Protein AF-A0AAV4HU69-F1 (afdb_monomer)

pLDDT: mean 83.45, std 16.13, range [39.88, 96.62]

Organism: NCBI:txid1093978

Structure (mmCIF, N/CA/C/O backbone):
data_AF-A0AAV4HU69-F1
#
_entry.id   AF-A0AAV4HU69-F1
#
loop_
_atom_site.group_PDB
_atom_site.id
_atom_site.type_symbol
_atom_site.label_atom_id
_atom_site.label_alt_id
_atom_site.label_comp_id
_atom_site.label_asym_id
_atom_site.label_entity_id
_atom_site.label_seq_id
_atom_site.pdbx_PDB_ins_code
_atom_site.Cartn_x
_atom_site.Cartn_y
_atom_site.Cartn_z
_atom_site.occupancy
_atom_site.B_iso_or_equiv
_atom_site.auth_seq_id
_atom_site.auth_comp_id
_atom_site.auth_asym_id
_atom_site.auth_atom_id
_atom_site.pdbx_PDB_model_num
ATOM 1 N N . MET A 1 1 ? 1.167 -7.515 10.904 1.00 72.69 1 MET A N 1
ATOM 2 C CA . MET A 1 1 ? 2.094 -6.538 10.278 1.00 72.69 1 MET A CA 1
ATOM 3 C C . MET A 1 1 ? 2.802 -5.655 11.308 1.00 72.69 1 MET A C 1
ATOM 5 O O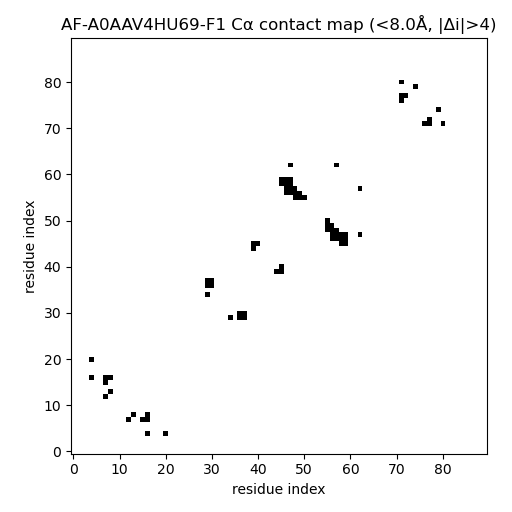 . MET A 1 1 ? 4.009 -5.518 11.197 1.00 72.69 1 MET A O 1
ATOM 9 N N . LYS A 1 2 ? 2.115 -5.116 12.333 1.00 83.56 2 LYS A N 1
ATOM 10 C CA . LYS A 1 2 ? 2.755 -4.324 13.410 1.00 83.56 2 LYS A CA 1
ATOM 11 C C . LYS A 1 2 ? 3.923 -5.053 14.103 1.00 83.56 2 LYS A C 1
ATOM 13 O O . LYS A 1 2 ? 4.954 -4.449 14.354 1.00 83.56 2 LYS A O 1
ATOM 18 N N . GLU A 1 3 ? 3.803 -6.364 14.301 1.00 89.12 3 GLU A N 1
ATOM 19 C CA . GLU A 1 3 ? 4.862 -7.215 14.876 1.00 89.12 3 GLU A CA 1
ATOM 20 C C . GLU A 1 3 ? 6.108 -7.361 13.986 1.00 89.12 3 GLU A C 1
ATOM 22 O O . GLU A 1 3 ? 7.180 -7.689 14.478 1.00 89.12 3 GLU A O 1
ATOM 27 N N . MET A 1 4 ? 5.994 -7.085 12.681 1.00 90.12 4 MET A N 1
ATOM 28 C CA . MET A 1 4 ? 7.118 -7.147 11.740 1.00 90.12 4 MET A CA 1
ATOM 29 C C . MET A 1 4 ? 7.922 -5.841 11.692 1.00 90.12 4 MET A C 1
ATOM 31 O O . MET A 1 4 ? 9.024 -5.819 11.144 1.00 90.12 4 MET A O 1
ATOM 35 N N . LEU A 1 5 ? 7.392 -4.750 12.260 1.00 87.94 5 LEU A N 1
ATOM 36 C CA . LEU A 1 5 ? 8.028 -3.430 12.226 1.00 87.94 5 LEU A CA 1
ATOM 37 C C . LEU A 1 5 ? 9.419 -3.400 12.872 1.00 87.94 5 LEU A C 1
ATOM 39 O O . LEU A 1 5 ? 10.304 -2.805 12.261 1.00 87.94 5 LEU A O 1
ATOM 43 N N . PRO A 1 6 ? 9.670 -4.047 14.03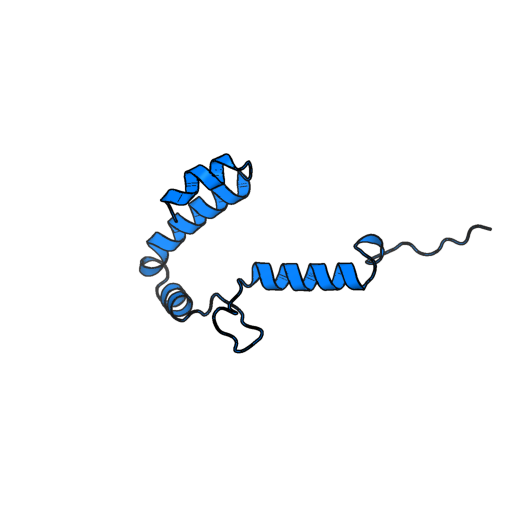0 1.00 90.81 6 PRO A N 1
ATOM 44 C CA . PRO A 1 6 ? 11.006 -4.056 14.626 1.00 90.81 6 PRO A CA 1
ATOM 45 C C . PRO A 1 6 ? 12.046 -4.700 13.704 1.00 90.81 6 PRO A C 1
ATOM 47 O O . PRO A 1 6 ? 13.152 -4.185 13.561 1.00 90.81 6 PRO A O 1
ATOM 50 N N . TYR A 1 7 ? 11.671 -5.777 13.010 1.00 91.81 7 TYR A N 1
ATOM 51 C CA . TYR A 1 7 ? 12.545 -6.445 12.048 1.00 91.81 7 TYR A CA 1
ATOM 52 C C . TYR A 1 7 ? 12.826 -5.555 10.833 1.00 91.81 7 TYR A C 1
ATOM 54 O O . TYR A 1 7 ? 13.982 -5.410 10.435 1.00 91.81 7 TYR A O 1
ATOM 62 N N . LEU A 1 8 ? 11.799 -4.897 10.281 1.00 88.75 8 LEU A N 1
ATOM 63 C CA . LEU A 1 8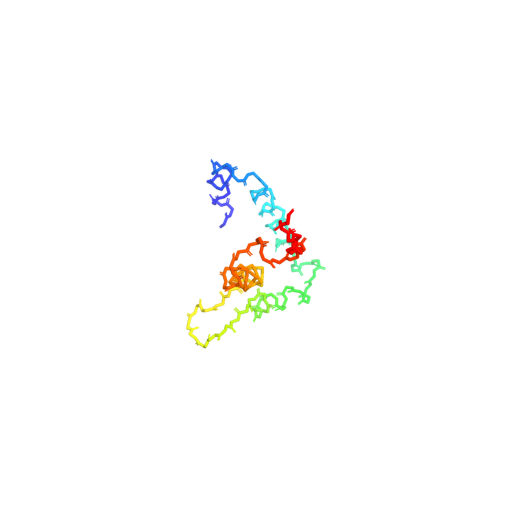 ? 11.969 -3.961 9.166 1.00 88.75 8 LEU A CA 1
ATOM 64 C C . LEU A 1 8 ? 12.859 -2.774 9.559 1.00 88.75 8 LEU A C 1
ATOM 66 O O . LEU A 1 8 ? 13.789 -2.445 8.823 1.00 88.75 8 LEU A O 1
ATOM 70 N N . ALA A 1 9 ? 12.634 -2.183 10.733 1.00 89.25 9 ALA A N 1
ATOM 71 C CA . ALA A 1 9 ? 13.465 -1.106 11.265 1.00 89.25 9 ALA A CA 1
ATOM 72 C C . ALA A 1 9 ? 14.924 -1.553 11.457 1.00 89.25 9 ALA A C 1
ATOM 74 O O . ALA A 1 9 ? 15.848 -0.811 11.134 1.00 89.25 9 ALA A O 1
ATOM 75 N N . SER A 1 10 ? 15.140 -2.795 11.907 1.00 91.94 10 SER A N 1
ATOM 76 C CA . SER A 1 10 ? 16.482 -3.362 12.090 1.00 91.94 10 SER A CA 1
ATOM 77 C C . SER A 1 10 ? 17.212 -3.696 10.780 1.00 91.94 10 SER A C 1
ATOM 79 O O . SER A 1 10 ? 18.428 -3.853 10.783 1.00 91.94 10 SER A O 1
ATOM 81 N N . SER A 1 11 ? 16.501 -3.771 9.648 1.00 90.88 11 SER A N 1
ATOM 82 C CA . SER A 1 11 ? 17.074 -4.131 8.340 1.00 90.88 11 SER A CA 1
ATOM 83 C C . SER A 1 11 ? 17.916 -3.028 7.682 1.00 90.88 11 SER A C 1
ATOM 85 O O . SER A 1 11 ? 18.450 -3.239 6.596 1.00 90.88 11 SER A O 1
ATOM 87 N N . GLY A 1 12 ? 18.002 -1.842 8.293 1.00 87.81 12 GLY A N 1
ATOM 88 C CA . GLY A 1 12 ? 18.732 -0.691 7.749 1.00 87.81 12 GLY A CA 1
ATOM 89 C C . GLY A 1 12 ? 17.953 0.146 6.726 1.00 87.81 12 GLY A C 1
ATOM 90 O O . GLY A 1 12 ? 18.460 1.165 6.266 1.00 87.81 12 GLY A O 1
ATOM 91 N N . HIS A 1 13 ? 16.712 -0.223 6.396 1.00 83.50 13 HIS A N 1
ATOM 92 C CA . HIS A 1 13 ? 15.849 0.513 5.464 1.00 83.50 13 HIS A CA 1
ATOM 93 C C . HIS A 1 13 ? 14.961 1.537 6.198 1.00 83.50 13 HIS A C 1
ATOM 95 O O . HIS A 1 13 ? 13.735 1.415 6.204 1.00 83.50 13 HIS A O 1
ATOM 101 N N . SER A 1 14 ? 15.571 2.543 6.837 1.00 84.88 14 SER A N 1
ATOM 102 C CA . SER A 1 14 ? 14.870 3.499 7.719 1.00 84.88 14 SER A CA 1
ATOM 103 C C . SER A 1 14 ? 13.706 4.230 7.040 1.00 84.88 14 SER A C 1
ATOM 105 O O . SER A 1 14 ? 12.611 4.264 7.592 1.00 84.88 14 SER A O 1
ATOM 107 N N . LEU A 1 15 ? 13.897 4.716 5.807 1.00 87.38 15 LEU A N 1
ATOM 108 C CA . LEU A 1 15 ? 12.846 5.399 5.039 1.00 87.38 15 LEU A CA 1
ATOM 109 C C . LEU A 1 15 ? 11.622 4.504 4.807 1.00 87.38 15 LEU A C 1
ATOM 111 O O . LEU A 1 15 ? 10.485 4.954 4.938 1.00 87.38 15 LEU A O 1
ATOM 115 N N . TYR A 1 16 ? 11.840 3.223 4.502 1.00 85.88 16 TYR A N 1
ATOM 116 C CA . TYR A 1 16 ? 10.747 2.265 4.341 1.00 85.88 16 TYR A CA 1
ATOM 117 C C . TYR A 1 16 ? 10.058 1.981 5.676 1.00 85.88 16 TYR A C 1
ATOM 119 O O . TYR A 1 16 ? 8.833 1.923 5.721 1.00 85.88 16 TYR A O 1
ATOM 127 N N . ALA A 1 17 ? 10.813 1.849 6.768 1.00 89.44 17 ALA A N 1
ATOM 128 C CA . ALA A 1 17 ? 10.242 1.636 8.095 1.00 89.44 17 ALA A CA 1
ATOM 129 C C . ALA A 1 17 ? 9.341 2.809 8.532 1.00 89.44 17 ALA A C 1
ATOM 131 O O . ALA A 1 17 ? 8.218 2.581 8.984 1.00 89.44 17 ALA A O 1
ATOM 132 N N . GLU A 1 18 ? 9.791 4.051 8.332 1.00 90.12 18 GLU A N 1
ATOM 133 C CA . GLU A 1 18 ? 9.010 5.263 8.615 1.00 90.12 18 GLU A CA 1
ATOM 134 C C . GLU A 1 18 ? 7.753 5.347 7.742 1.00 90.12 18 GLU A C 1
ATOM 136 O O . GLU A 1 18 ? 6.645 5.545 8.246 1.00 90.12 18 GLU A O 1
ATOM 141 N N . SER A 1 19 ? 7.903 5.110 6.437 1.00 90.94 19 SER A N 1
ATOM 142 C CA . SER A 1 19 ? 6.790 5.130 5.480 1.00 90.94 19 SER A CA 1
ATOM 143 C C . SER A 1 19 ? 5.722 4.093 5.830 1.00 90.94 19 SER A C 1
ATOM 145 O O . SER A 1 19 ? 4.527 4.391 5.814 1.00 90.94 19 SER A O 1
ATOM 147 N N . VAL A 1 20 ? 6.136 2.876 6.201 1.00 91.69 20 VAL A N 1
ATOM 148 C CA . VAL A 1 20 ? 5.220 1.807 6.620 1.00 91.69 20 VAL A CA 1
ATOM 149 C C . VAL A 1 20 ? 4.496 2.180 7.913 1.00 91.69 20 VAL A C 1
ATOM 151 O O . VAL A 1 20 ? 3.312 1.873 8.050 1.00 91.69 20 VAL A O 1
ATOM 154 N N . TYR A 1 21 ? 5.160 2.858 8.852 1.00 91.50 21 TYR A N 1
ATOM 155 C CA . TYR A 1 21 ? 4.515 3.312 10.083 1.00 91.50 21 TYR A CA 1
ATOM 156 C C . TYR A 1 21 ? 3.384 4.310 9.796 1.00 91.50 21 TYR A C 1
ATOM 158 O O . TYR A 1 21 ? 2.259 4.117 10.265 1.00 91.50 21 TYR A O 1
ATOM 166 N N . ILE A 1 22 ? 3.658 5.322 8.965 1.00 93.25 22 ILE A N 1
ATOM 167 C CA . ILE A 1 22 ? 2.661 6.314 8.535 1.00 93.25 22 ILE A CA 1
ATOM 168 C C . ILE A 1 22 ? 1.510 5.626 7.799 1.00 93.25 22 ILE A C 1
ATOM 170 O O . ILE A 1 22 ? 0.345 5.851 8.131 1.00 93.25 22 ILE A O 1
ATOM 174 N N . TYR A 1 23 ? 1.825 4.738 6.855 1.00 92.12 23 TYR A N 1
ATOM 175 C CA . TYR A 1 23 ? 0.823 3.971 6.121 1.00 92.12 23 TYR A CA 1
ATOM 176 C C . TYR A 1 23 ? -0.086 3.178 7.067 1.00 92.12 23 TYR A C 1
ATOM 178 O O . TYR A 1 23 ? -1.307 3.253 6.968 1.00 92.12 23 TYR A O 1
ATOM 186 N N . LEU A 1 24 ? 0.478 2.455 8.039 1.00 93.06 24 LEU A N 1
ATOM 187 C CA . LEU A 1 24 ? -0.310 1.687 9.005 1.00 93.06 24 LEU A CA 1
ATOM 188 C C . LEU A 1 24 ? -1.203 2.570 9.876 1.00 93.06 24 LEU A C 1
ATOM 190 O O . LEU A 1 24 ? -2.289 2.134 10.261 1.00 93.06 24 LEU A O 1
ATOM 194 N N . GLN A 1 25 ? -0.755 3.775 10.221 1.00 93.25 25 GLN A N 1
ATOM 195 C CA . GLN A 1 25 ? -1.570 4.737 10.954 1.00 93.25 25 GLN A CA 1
ATOM 196 C C . GLN A 1 25 ? -2.745 5.227 10.099 1.00 93.25 25 GLN A C 1
ATOM 198 O O . GLN A 1 25 ? -3.880 5.193 10.563 1.00 93.25 25 GLN A O 1
ATOM 203 N N . GLN A 1 26 ? -2.495 5.589 8.839 1.00 93.62 26 GLN A N 1
ATOM 204 C CA . GLN A 1 26 ? -3.536 6.011 7.897 1.00 93.62 26 GLN A CA 1
ATOM 205 C C . GLN A 1 26 ? -4.548 4.896 7.618 1.00 93.62 26 GLN A C 1
ATOM 207 O O . GLN A 1 26 ? -5.750 5.134 7.605 1.00 93.62 26 GLN A O 1
ATOM 212 N N . MET A 1 27 ? -4.084 3.654 7.462 1.00 93.31 27 MET A N 1
ATOM 213 C CA . MET A 1 27 ? -4.962 2.505 7.235 1.00 93.31 27 MET A CA 1
ATOM 214 C C . MET A 1 27 ? -5.872 2.199 8.430 1.00 93.31 27 MET A C 1
ATOM 216 O O . MET A 1 27 ? -6.962 1.670 8.230 1.00 93.31 27 MET A O 1
ATOM 220 N N . GLN A 1 28 ? -5.460 2.531 9.660 1.00 93.69 28 GLN A N 1
ATOM 221 C CA . GLN A 1 28 ? -6.299 2.349 10.853 1.00 93.69 28 GLN A CA 1
ATOM 222 C C . GLN A 1 28 ? -7.484 3.317 10.881 1.00 93.69 28 GLN A C 1
ATOM 224 O O . GLN A 1 28 ? -8.559 2.929 11.322 1.00 93.69 28 GLN A O 1
ATOM 229 N N . THR A 1 29 ? -7.303 4.544 10.392 1.00 95.75 29 THR A N 1
ATOM 230 C CA . THR A 1 29 ? -8.356 5.572 10.368 1.00 95.75 29 THR A CA 1
ATOM 231 C C . THR A 1 29 ? -9.065 5.676 9.016 1.00 95.75 29 THR A C 1
ATOM 233 O O . THR A 1 29 ? -10.005 6.455 8.876 1.00 95.75 29 THR A O 1
ATOM 236 N N . LEU A 1 30 ? -8.659 4.878 8.018 1.00 95.12 30 LEU A N 1
ATOM 237 C CA . LEU A 1 30 ? -9.157 4.950 6.640 1.00 95.12 30 LEU A CA 1
ATOM 238 C C . LEU A 1 30 ? -10.676 4.775 6.548 1.00 95.12 30 LEU A C 1
ATOM 240 O O . LEU A 1 30 ? -11.327 5.501 5.803 1.00 95.12 30 LEU A O 1
ATOM 244 N N . GLN A 1 31 ? -11.242 3.829 7.302 1.00 94.88 31 GLN A N 1
ATOM 245 C CA . GLN A 1 31 ? -12.683 3.562 7.282 1.00 94.88 31 GLN A CA 1
ATOM 246 C C . GLN A 1 31 ? -13.497 4.763 7.783 1.00 94.88 31 GLN A C 1
ATOM 248 O O . GLN A 1 31 ? -14.543 5.068 7.216 1.00 94.88 31 GLN A O 1
ATOM 253 N N . GLU A 1 32 ? -13.010 5.441 8.822 1.00 95.50 32 GLU A N 1
ATOM 254 C CA . GLU A 1 32 ? -13.691 6.575 9.455 1.00 95.50 32 GLU A CA 1
ATOM 255 C C . GLU A 1 32 ? -13.512 7.868 8.654 1.00 95.50 32 GLU A C 1
ATOM 257 O O . GLU A 1 32 ? -14.445 8.655 8.523 1.00 95.50 32 GLU A O 1
ATOM 262 N N . GLN A 1 33 ? -12.319 8.088 8.096 1.00 95.75 33 GLN A N 1
ATOM 263 C CA . GLN A 1 33 ? -11.985 9.322 7.382 1.00 95.75 33 GLN A CA 1
ATOM 264 C C . GLN A 1 33 ? -12.400 9.288 5.905 1.00 95.75 33 GLN A C 1
ATOM 266 O O . GLN A 1 33 ? -12.754 10.324 5.343 1.00 95.75 33 GLN A O 1
ATOM 271 N N . HIS A 1 34 ? -12.364 8.112 5.267 1.00 94.81 34 HIS A N 1
ATOM 272 C CA . HIS A 1 34 ? -12.552 7.952 3.823 1.00 94.81 34 HIS A CA 1
ATOM 273 C C . HIS A 1 34 ? -13.280 6.641 3.474 1.00 94.81 34 HIS A C 1
ATOM 275 O O . HIS A 1 34 ? -12.717 5.733 2.855 1.00 94.81 34 HIS A O 1
ATOM 281 N N . GLN A 1 35 ? -14.566 6.553 3.824 1.00 95.12 35 GLN A N 1
ATOM 282 C CA . GLN A 1 35 ? -15.387 5.349 3.638 1.00 95.12 35 GLN A CA 1
ATOM 283 C C . GLN A 1 35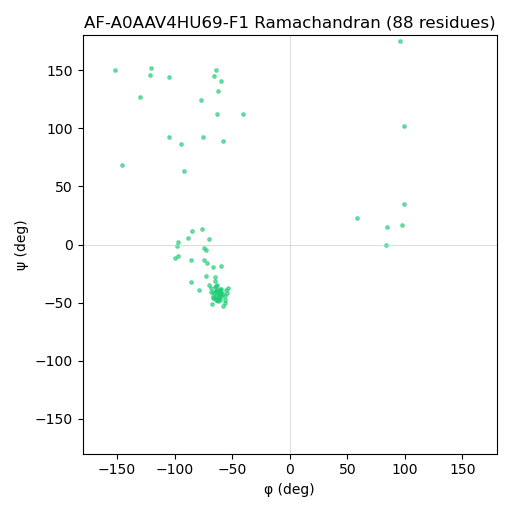 ? -15.418 4.825 2.187 1.00 95.12 35 GLN A C 1
ATOM 285 O O . GLN A 1 35 ? -15.356 3.614 1.970 1.00 95.12 35 GLN A O 1
ATOM 290 N N . GLU A 1 36 ? -15.474 5.706 1.183 1.00 96.31 36 GLU A N 1
ATOM 291 C CA . GLU A 1 36 ? -15.459 5.300 -0.233 1.00 96.31 36 GLU A CA 1
ATOM 292 C C . GLU A 1 36 ? -14.141 4.620 -0.625 1.00 96.31 36 GLU A C 1
ATOM 294 O O . GLU A 1 36 ? -14.140 3.562 -1.261 1.00 96.31 36 GLU A O 1
ATOM 299 N N . VAL A 1 37 ? -13.013 5.188 -0.188 1.00 94.75 37 VAL A N 1
ATOM 300 C CA . VAL A 1 37 ? -11.677 4.628 -0.434 1.00 94.75 37 VAL A CA 1
ATOM 301 C C . VAL A 1 37 ? -11.534 3.291 0.281 1.00 94.75 37 VAL A C 1
ATOM 303 O O . VAL A 1 37 ? -11.041 2.335 -0.310 1.00 94.75 37 VAL A O 1
ATOM 306 N N . PHE A 1 38 ? -12.023 3.185 1.518 1.00 96.06 38 PHE A N 1
ATOM 307 C CA . PHE A 1 38 ? -12.047 1.925 2.256 1.00 96.06 38 PHE A CA 1
ATOM 308 C C . PHE A 1 38 ? -12.873 0.844 1.542 1.00 96.06 38 PHE A C 1
ATOM 310 O O . PHE A 1 38 ? -12.439 -0.307 1.452 1.00 96.06 38 PHE A O 1
ATOM 317 N N . SER A 1 39 ? -14.032 1.207 0.982 1.00 96.62 39 SER A N 1
ATOM 318 C CA . SER A 1 39 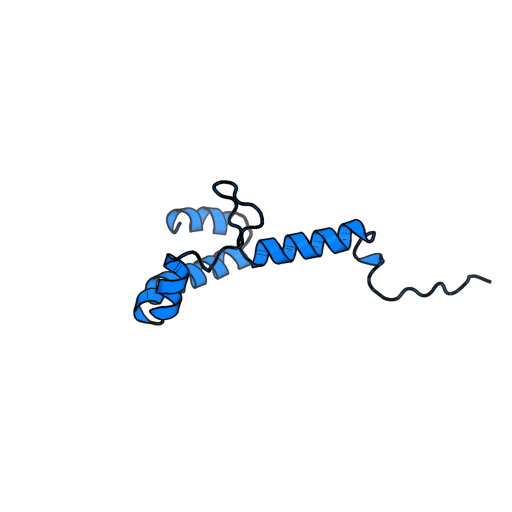? -14.870 0.290 0.203 1.00 96.62 39 SER A CA 1
ATOM 319 C C . SER A 1 39 ? -14.151 -0.194 -1.059 1.00 96.62 39 SER A C 1
ATOM 321 O O . SER A 1 39 ? -14.104 -1.395 -1.321 1.00 96.62 39 SER A O 1
ATOM 323 N N . ALA A 1 40 ? -13.537 0.714 -1.822 1.00 95.19 40 ALA A N 1
ATOM 324 C CA . ALA A 1 40 ? -12.758 0.360 -3.009 1.00 95.19 40 ALA A CA 1
ATOM 325 C C . ALA A 1 40 ? -11.524 -0.491 -2.660 1.00 95.19 40 ALA A C 1
ATOM 327 O O . ALA A 1 40 ? -11.204 -1.458 -3.355 1.00 95.19 40 ALA A O 1
ATOM 328 N N . PHE A 1 41 ? -10.847 -0.170 -1.556 1.00 93.44 41 PHE A N 1
ATOM 329 C CA . PHE A 1 41 ? -9.708 -0.930 -1.057 1.00 93.44 41 PHE A CA 1
ATOM 330 C C . PHE A 1 41 ? -10.118 -2.359 -0.687 1.00 93.44 41 PHE A C 1
ATOM 332 O O . PHE A 1 41 ? -9.469 -3.308 -1.129 1.00 93.44 41 PHE A O 1
ATOM 339 N N . SER A 1 42 ? -11.227 -2.512 0.043 1.00 93.81 42 SER A N 1
ATOM 340 C CA . SER A 1 42 ? -11.794 -3.807 0.449 1.00 93.81 42 SER A CA 1
ATOM 341 C C . SER A 1 42 ? -12.278 -4.638 -0.742 1.00 93.81 42 SER A C 1
ATOM 343 O O . SER A 1 42 ? -12.165 -5.860 -0.724 1.00 93.81 42 SER A O 1
ATOM 345 N N . ALA A 1 43 ? -12.748 -3.983 -1.808 1.00 94.31 43 ALA A N 1
ATOM 346 C CA . ALA A 1 43 ? -13.075 -4.622 -3.083 1.00 94.31 43 ALA A CA 1
ATOM 347 C C . ALA A 1 43 ? -11.832 -5.053 -3.894 1.00 94.31 43 ALA A C 1
ATOM 349 O O . ALA A 1 43 ? -11.966 -5.685 -4.940 1.00 94.31 43 ALA A O 1
ATOM 350 N N . GLY A 1 44 ? -10.619 -4.728 -3.432 1.00 91.81 44 GLY A N 1
ATOM 351 C CA . GLY A 1 44 ? -9.371 -5.109 -4.090 1.00 91.81 44 GLY A CA 1
ATOM 352 C C . GLY A 1 44 ? -8.923 -4.161 -5.206 1.00 91.81 44 GLY A C 1
ATOM 353 O O . GLY A 1 44 ? -8.021 -4.507 -5.962 1.00 91.81 44 GLY A O 1
ATOM 354 N N . HIS A 1 45 ? -9.473 -2.946 -5.310 1.00 92.94 45 HIS A N 1
ATOM 355 C CA . HIS A 1 45 ? -9.092 -1.980 -6.358 1.00 92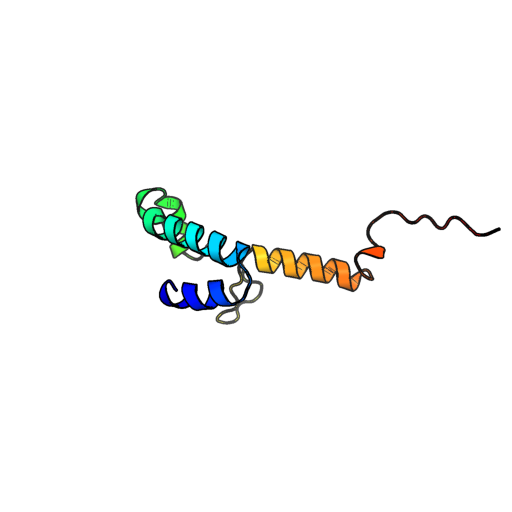.94 45 HIS A CA 1
ATOM 356 C C . HIS A 1 45 ? -7.681 -1.376 -6.189 1.00 92.94 45 HIS A C 1
ATOM 358 O O . HIS A 1 45 ? -7.282 -0.498 -6.948 1.00 92.94 45 HIS A O 1
ATOM 364 N N . HIS A 1 46 ? -6.915 -1.838 -5.200 1.00 91.50 46 HIS A N 1
ATOM 365 C CA . HIS A 1 46 ? -5.546 -1.408 -4.920 1.00 91.50 46 HIS A CA 1
ATOM 366 C C . HIS A 1 46 ? -4.481 -2.349 -5.514 1.00 91.50 46 HIS A C 1
ATOM 368 O O . HIS A 1 46 ? -3.288 -2.127 -5.308 1.00 91.50 46 HIS A O 1
ATOM 374 N N . VAL A 1 47 ? -4.888 -3.399 -6.237 1.00 93.88 47 VAL A N 1
ATOM 375 C CA . VAL A 1 47 ? -3.981 -4.327 -6.927 1.00 93.88 47 VAL A CA 1
ATOM 376 C C . VAL A 1 47 ? -4.260 -4.375 -8.426 1.00 93.88 47 VAL A C 1
ATOM 378 O O . VAL A 1 47 ? -5.400 -4.291 -8.875 1.00 93.88 47 VAL A O 1
ATOM 381 N N . LEU A 1 48 ? -3.203 -4.554 -9.213 1.00 93.62 48 LEU A N 1
ATOM 382 C CA . LEU A 1 48 ? -3.272 -4.815 -10.648 1.00 93.62 48 LEU A CA 1
ATOM 383 C C . LEU A 1 48 ? -2.967 -6.278 -10.924 1.00 93.62 48 LEU A C 1
ATOM 385 O O . LEU A 1 48 ? -2.088 -6.878 -10.304 1.00 93.62 48 LEU A O 1
ATOM 389 N N . ARG A 1 49 ? -3.650 -6.838 -11.919 1.00 92.31 49 ARG A N 1
ATOM 390 C CA . ARG A 1 49 ? -3.464 -8.223 -12.339 1.00 92.31 49 ARG A CA 1
ATOM 391 C C . ARG A 1 49 ? -3.260 -8.290 -13.848 1.00 92.31 49 ARG A C 1
ATOM 393 O O . ARG A 1 49 ? -4.070 -7.779 -14.609 1.00 92.31 49 ARG A O 1
ATOM 400 N N . ARG A 1 50 ? -2.171 -8.934 -14.281 1.00 90.19 50 ARG A N 1
ATOM 401 C CA . ARG A 1 50 ? -1.835 -9.133 -15.710 1.00 90.19 50 ARG A CA 1
ATOM 402 C C . ARG A 1 50 ? -2.263 -10.492 -16.268 1.00 90.19 50 ARG A C 1
ATOM 404 O O . ARG A 1 50 ? -2.148 -10.721 -17.465 1.00 90.19 50 ARG A O 1
ATOM 411 N N . SER A 1 51 ? -2.690 -11.408 -15.403 1.00 91.44 51 SER A N 1
ATOM 412 C CA . SER A 1 51 ? -3.113 -12.762 -15.773 1.00 91.44 51 SER A CA 1
ATOM 413 C C . SER A 1 51 ? -4.133 -13.291 -14.778 1.00 91.44 51 SER A C 1
ATOM 415 O O . SER A 1 51 ? -3.991 -13.014 -13.591 1.00 91.44 51 SER A O 1
ATOM 417 N N . ASP A 1 52 ? -5.047 -14.160 -15.195 1.00 92.06 52 ASP A N 1
ATOM 418 C CA . ASP A 1 52 ? -6.098 -14.697 -14.315 1.00 92.06 52 ASP A CA 1
ATOM 419 C C . ASP A 1 52 ? -5.642 -15.771 -13.315 1.00 92.06 52 ASP A C 1
ATOM 421 O O . ASP A 1 52 ? -6.458 -16.434 -12.679 1.00 92.06 52 ASP A O 1
ATOM 425 N N . ARG A 1 53 ? -4.328 -15.931 -13.131 1.00 93.12 53 ARG A N 1
ATOM 426 C CA . ARG A 1 53 ? -3.757 -16.855 -12.149 1.00 93.12 53 ARG A CA 1
ATOM 427 C C . ARG A 1 53 ? -4.130 -16.441 -10.722 1.00 93.12 53 ARG A C 1
ATOM 429 O O . ARG A 1 53 ? -4.272 -15.254 -10.408 1.00 93.12 53 ARG A O 1
ATOM 436 N N . PHE A 1 54 ? -4.236 -17.436 -9.846 1.00 91.25 54 PHE A N 1
ATOM 437 C CA . PHE A 1 54 ? -4.395 -17.208 -8.412 1.00 91.25 54 PHE A CA 1
ATOM 438 C C . PHE A 1 54 ? -3.203 -16.421 -7.859 1.00 91.25 54 PHE A C 1
ATOM 440 O O . PHE A 1 54 ? -2.066 -16.650 -8.272 1.00 91.25 54 PHE A O 1
ATOM 447 N N . TRP A 1 55 ? -3.480 -15.487 -6.941 1.00 87.38 55 TRP A N 1
ATOM 448 C CA . TRP A 1 55 ? -2.472 -14.646 -6.276 1.00 87.38 55 TRP A CA 1
ATOM 449 C C . TRP A 1 55 ? -1.611 -13.785 -7.217 1.00 87.38 55 TRP A C 1
ATOM 451 O O . TRP A 1 55 ? -0.527 -13.351 -6.850 1.00 87.38 55 TRP A O 1
ATOM 461 N N . ALA A 1 56 ? -2.100 -13.494 -8.426 1.00 91.19 56 ALA A N 1
ATOM 462 C CA . ALA A 1 56 ? -1.388 -12.670 -9.409 1.00 91.19 56 ALA A CA 1
ATOM 463 C C . ALA A 1 56 ? -1.584 -11.148 -9.231 1.00 91.19 56 ALA A C 1
ATOM 465 O O . ALA A 1 56 ? -1.256 -10.383 -10.140 1.00 91.19 56 ALA A O 1
ATOM 466 N N . GLY A 1 57 ? -2.162 -10.709 -8.108 1.00 93.69 57 GLY A N 1
ATOM 467 C CA . GLY A 1 57 ? -2.342 -9.294 -7.788 1.00 93.69 57 GLY A CA 1
ATOM 468 C C . GLY A 1 57 ? -1.033 -8.673 -7.307 1.00 93.69 57 GLY A C 1
ATOM 469 O O . GLY A 1 57 ? -0.434 -9.162 -6.354 1.00 93.69 57 GLY A O 1
ATOM 470 N N . LEU A 1 58 ? -0.595 -7.601 -7.962 1.00 93.50 58 LEU A N 1
ATOM 471 C CA . LEU A 1 58 ? 0.601 -6.836 -7.610 1.00 93.50 58 LEU A CA 1
ATOM 472 C C . LEU A 1 58 ? 0.225 -5.386 -7.302 1.00 93.50 58 LEU A C 1
ATOM 474 O O . LEU A 1 58 ? -0.745 -4.863 -7.855 1.00 93.50 58 LEU A O 1
ATOM 478 N N . SER A 1 59 ? 1.003 -4.718 -6.450 1.00 91.69 59 SER A N 1
ATOM 479 C CA . SER A 1 59 ? 0.811 -3.288 -6.206 1.00 91.69 59 SER A CA 1
ATOM 480 C C . SER A 1 59 ? 1.116 -2.471 -7.475 1.00 91.69 59 SER A C 1
ATOM 482 O O . SER A 1 59 ? 2.020 -2.832 -8.235 1.00 91.69 59 SER A O 1
ATOM 484 N N . PRO A 1 60 ? 0.396 -1.361 -7.726 1.00 91.62 60 PRO A N 1
ATOM 485 C CA . PRO A 1 60 ? 0.651 -0.493 -8.874 1.00 91.62 60 PRO A CA 1
ATOM 486 C C . PRO A 1 60 ? 2.081 0.004 -8.984 1.00 91.62 60 PRO A C 1
ATOM 488 O O . PRO A 1 60 ? 2.643 -0.024 -10.075 1.00 91.62 60 PRO A O 1
ATOM 491 N N . ASP A 1 61 ? 2.673 0.380 -7.858 1.00 89.38 61 ASP A N 1
ATOM 492 C CA . ASP A 1 61 ? 4.056 0.834 -7.791 1.00 89.38 61 ASP A CA 1
ATOM 493 C C . ASP A 1 61 ? 5.025 -0.229 -8.333 1.00 89.38 61 ASP A C 1
ATOM 495 O O . ASP A 1 61 ? 5.713 -0.001 -9.327 1.00 89.38 61 ASP A O 1
ATOM 499 N N . LEU A 1 62 ? 4.937 -1.462 -7.820 1.00 91.44 62 LEU A N 1
ATOM 500 C CA . LEU A 1 62 ? 5.764 -2.580 -8.275 1.00 91.44 62 LEU A CA 1
ATOM 501 C C . LEU A 1 62 ? 5.563 -2.882 -9.768 1.00 91.44 62 LEU A C 1
ATOM 503 O O . LEU A 1 62 ? 6.504 -3.219 -10.485 1.00 91.44 62 LEU A O 1
ATOM 507 N N . VAL A 1 63 ? 4.329 -2.770 -10.260 1.00 93.31 63 VAL A N 1
ATOM 508 C CA . VAL A 1 63 ? 4.000 -2.986 -11.674 1.00 93.31 63 VAL A CA 1
ATOM 509 C C . VAL A 1 63 ? 4.630 -1.907 -12.560 1.00 93.31 63 VAL A C 1
ATOM 511 O O . VAL A 1 63 ? 5.138 -2.237 -13.637 1.00 93.31 63 VAL A O 1
ATOM 514 N N . ILE A 1 64 ? 4.612 -0.645 -12.124 1.00 91.06 64 ILE A N 1
ATOM 515 C CA . ILE A 1 64 ? 5.223 0.489 -12.829 1.00 91.06 64 ILE A CA 1
ATOM 516 C C . ILE A 1 64 ? 6.743 0.344 -12.827 1.00 91.06 64 ILE A C 1
ATOM 518 O O . ILE A 1 64 ? 7.347 0.369 -13.901 1.00 91.06 64 ILE A O 1
ATOM 522 N N . GLU A 1 65 ? 7.349 0.115 -11.662 1.00 90.69 65 GLU A N 1
ATOM 523 C CA . GLU A 1 65 ? 8.789 -0.092 -11.521 1.00 90.69 65 GLU A CA 1
ATOM 524 C C . GLU A 1 65 ? 9.270 -1.243 -12.402 1.00 90.69 65 GLU A C 1
ATOM 526 O O . GLU A 1 65 ? 10.194 -1.078 -13.195 1.00 90.69 65 GLU A O 1
ATOM 531 N N . GLN A 1 66 ? 8.617 -2.406 -12.342 1.00 90.12 66 GLN A N 1
ATOM 532 C CA . GLN A 1 66 ? 9.005 -3.557 -13.156 1.00 90.12 66 GLN A CA 1
ATOM 533 C C . GLN A 1 66 ? 8.863 -3.288 -14.656 1.00 90.12 66 GLN A C 1
ATOM 535 O O . GLN A 1 66 ? 9.705 -3.741 -15.437 1.00 90.12 66 GLN A O 1
ATOM 540 N N . THR A 1 67 ? 7.814 -2.579 -15.083 1.00 90.31 67 THR A N 1
ATOM 541 C CA . THR A 1 67 ? 7.654 -2.182 -16.490 1.00 90.31 67 THR A CA 1
ATOM 542 C C . THR A 1 67 ? 8.757 -1.231 -16.924 1.00 90.31 67 THR A C 1
ATOM 544 O O . THR A 1 67 ? 9.370 -1.457 -17.967 1.00 90.31 67 THR A O 1
ATOM 547 N N . LEU A 1 68 ? 9.027 -0.198 -16.126 1.00 88.50 68 LEU A N 1
ATOM 548 C CA . LEU A 1 68 ? 10.033 0.810 -16.430 1.00 88.50 68 LEU A CA 1
ATOM 549 C C . LEU A 1 68 ? 11.439 0.202 -16.430 1.00 88.50 68 LEU A C 1
ATOM 551 O O . LEU A 1 68 ? 12.213 0.396 -17.359 1.00 88.50 68 LEU A O 1
ATOM 555 N N . MET A 1 69 ? 11.770 -0.608 -15.430 1.00 87.44 69 MET A N 1
ATOM 556 C CA . MET A 1 69 ? 13.065 -1.280 -15.367 1.00 87.44 69 MET A CA 1
ATOM 557 C C . MET A 1 69 ? 13.246 -2.271 -16.517 1.00 87.44 69 MET A C 1
ATOM 559 O O . MET A 1 69 ? 14.353 -2.408 -17.038 1.00 87.44 69 MET A O 1
ATOM 563 N N . ARG A 1 70 ? 12.179 -2.958 -16.947 1.00 85.31 70 ARG A N 1
ATOM 564 C CA . ARG A 1 70 ? 12.227 -3.827 -18.129 1.00 85.31 70 ARG A CA 1
ATOM 565 C C . ARG A 1 70 ? 12.519 -3.025 -19.392 1.00 85.31 70 ARG A C 1
ATOM 567 O O . ARG A 1 70 ? 13.399 -3.435 -20.139 1.00 85.31 70 ARG A O 1
ATOM 574 N N . SER A 1 71 ? 11.829 -1.906 -19.624 1.00 80.88 71 SER A N 1
ATOM 575 C CA . SER A 1 71 ? 12.072 -1.090 -20.821 1.00 80.88 71 SER A CA 1
ATOM 576 C C . SER A 1 71 ? 13.506 -0.558 -20.849 1.00 80.88 71 SER A C 1
ATOM 578 O O . SER A 1 71 ? 14.185 -0.705 -21.861 1.00 80.88 71 SER A O 1
ATOM 580 N N . VAL A 1 72 ? 14.017 -0.065 -19.718 1.00 80.81 72 VAL A N 1
ATOM 581 C CA . VAL A 1 72 ? 15.411 0.388 -19.588 1.00 80.81 72 VAL A CA 1
ATOM 582 C C . VAL A 1 72 ? 16.403 -0.743 -19.880 1.00 80.81 72 VAL A C 1
ATOM 584 O O . VAL A 1 72 ? 17.361 -0.545 -20.621 1.00 80.81 72 VAL A O 1
ATOM 587 N N . LYS A 1 73 ? 16.180 -1.950 -19.344 1.00 77.88 73 LYS A N 1
ATOM 588 C CA . LYS A 1 73 ? 17.079 -3.099 -19.560 1.00 77.88 73 LYS A CA 1
ATOM 589 C C . LYS A 1 73 ? 17.051 -3.618 -20.998 1.00 77.88 73 LYS A C 1
ATOM 591 O O . LYS A 1 73 ? 18.095 -3.993 -21.517 1.00 77.88 73 LYS A O 1
ATOM 596 N N . THR A 1 74 ? 15.889 -3.631 -21.650 1.00 68.94 74 THR A N 1
ATOM 597 C CA . THR A 1 74 ? 15.752 -4.100 -23.039 1.00 68.94 74 THR A CA 1
ATOM 598 C C . THR A 1 74 ? 16.347 -3.117 -24.054 1.00 68.94 74 THR A C 1
ATOM 600 O O . THR A 1 74 ? 16.813 -3.551 -25.100 1.00 68.94 74 THR A O 1
ATOM 603 N N . ILE A 1 75 ? 16.395 -1.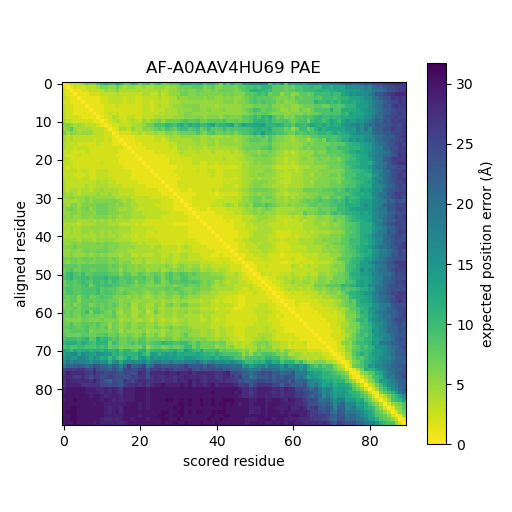817 -23.740 1.00 62.50 75 ILE A N 1
ATOM 604 C CA . ILE A 1 75 ? 16.923 -0.762 -24.629 1.00 62.50 75 ILE A CA 1
ATOM 605 C C . ILE A 1 75 ? 18.451 -0.553 -24.450 1.00 62.50 75 ILE A C 1
ATOM 607 O O . ILE A 1 75 ? 19.045 0.312 -25.083 1.00 62.50 75 ILE A O 1
ATOM 611 N N . GLY A 1 76 ? 19.130 -1.378 -23.640 1.00 59.84 76 GLY A N 1
ATOM 612 C CA . GLY A 1 76 ? 20.590 -1.305 -23.449 1.00 59.84 76 GLY A CA 1
ATOM 613 C C . GLY A 1 76 ? 21.045 -0.539 -22.200 1.00 59.84 76 GLY A C 1
ATOM 614 O O . GLY A 1 76 ? 22.217 -0.195 -22.083 1.00 59.84 76 GLY A O 1
ATOM 615 N N . GLY A 1 77 ? 20.147 -0.307 -21.239 1.00 59.72 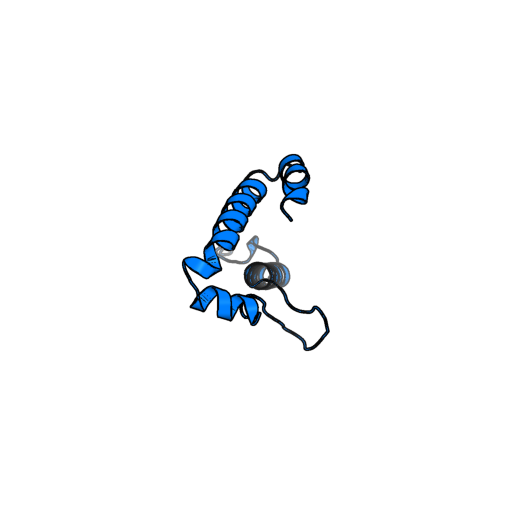77 GLY A N 1
ATOM 616 C CA . GLY A 1 77 ? 20.445 0.336 -19.960 1.00 59.72 77 GLY A CA 1
ATOM 617 C C . GLY A 1 77 ? 20.155 1.844 -19.930 1.00 59.72 77 GLY A C 1
ATOM 618 O O . GLY A 1 77 ? 19.786 2.441 -20.943 1.00 59.72 77 GLY A O 1
ATOM 619 N N . PRO A 1 78 ? 20.315 2.491 -18.758 1.00 57.12 78 PRO A N 1
ATOM 620 C CA . PRO A 1 78 ? 20.054 3.926 -18.577 1.00 57.12 78 PRO A CA 1
ATOM 621 C C . PRO A 1 78 ? 20.906 4.836 -19.475 1.00 57.12 78 PRO A C 1
ATOM 623 O O . PRO A 1 78 ? 20.565 5.993 -19.682 1.00 57.12 78 PRO A O 1
ATOM 626 N N . THR A 1 79 ? 22.008 4.319 -20.016 1.00 53.44 79 THR A N 1
ATOM 627 C CA . THR A 1 79 ? 22.965 5.032 -20.871 1.00 53.44 79 THR A CA 1
ATOM 628 C C . THR A 1 79 ? 22.469 5.279 -22.293 1.00 53.44 79 THR A C 1
ATOM 630 O O . THR A 1 79 ? 23.064 6.088 -22.997 1.00 53.44 79 THR A O 1
ATOM 633 N N . HIS A 1 80 ? 21.388 4.627 -22.731 1.00 53.75 80 HIS A N 1
ATOM 634 C CA . HIS A 1 80 ? 20.843 4.827 -24.079 1.00 53.75 80 HIS A CA 1
ATOM 635 C C . HIS A 1 80 ? 19.635 5.777 -24.122 1.00 53.75 80 HIS A C 1
ATOM 637 O O . HIS A 1 80 ? 19.237 6.243 -25.190 1.00 53.75 80 HIS A O 1
ATOM 643 N N . ALA A 1 81 ? 19.063 6.131 -22.967 1.00 54.81 81 ALA A N 1
ATOM 644 C CA . ALA A 1 81 ? 17.934 7.048 -22.887 1.00 54.81 81 ALA A CA 1
ATOM 645 C C . ALA A 1 81 ? 18.414 8.491 -22.635 1.00 54.81 81 ALA A C 1
ATOM 647 O O . ALA A 1 81 ? 18.405 8.962 -21.502 1.00 54.81 81 ALA A O 1
ATOM 648 N N . ARG A 1 82 ? 18.734 9.185 -23.742 1.00 50.25 82 ARG A N 1
ATOM 649 C CA . ARG A 1 82 ? 19.023 10.632 -23.926 1.00 50.25 82 ARG A CA 1
ATOM 650 C C . ARG A 1 82 ? 20.507 11.034 -23.991 1.00 50.25 82 ARG A C 1
ATOM 652 O O . ARG A 1 82 ? 21.134 11.317 -22.981 1.00 50.25 82 ARG A O 1
ATOM 659 N N . GLY A 1 83 ? 20.979 11.268 -25.221 1.00 49.56 83 GLY A N 1
ATOM 660 C CA . GLY A 1 83 ? 21.775 12.469 -25.507 1.00 49.56 83 GLY A CA 1
ATOM 661 C C . GLY A 1 83 ? 23.301 12.356 -25.553 1.00 49.56 83 GLY A C 1
ATOM 662 O O . GLY A 1 83 ? 23.962 13.326 -25.204 1.00 49.56 83 GLY A O 1
ATOM 663 N N . MET A 1 84 ? 23.878 11.253 -26.030 1.00 48.25 84 MET A N 1
ATOM 664 C CA . MET A 1 84 ? 25.241 11.289 -26.579 1.00 48.25 84 MET A CA 1
ATOM 665 C C . MET A 1 84 ? 25.137 11.221 -28.098 1.00 48.25 84 MET A C 1
ATOM 667 O O . MET A 1 84 ? 25.016 10.146 -28.672 1.00 48.25 84 MET A O 1
ATOM 671 N N . GLY A 1 85 ? 25.100 12.390 -28.740 1.00 41.56 85 GLY A N 1
ATOM 672 C CA . GLY A 1 85 ? 25.386 12.463 -30.166 1.00 41.56 85 GLY A CA 1
ATOM 673 C C . GLY A 1 85 ? 26.820 11.999 -30.383 1.00 41.56 85 GLY A C 1
ATOM 674 O O . GLY A 1 85 ? 27.721 12.442 -29.666 1.00 41.56 85 GLY A O 1
ATOM 675 N N . ASP A 1 86 ? 27.010 11.104 -31.346 1.00 43.62 86 ASP A N 1
ATOM 676 C CA . ASP A 1 86 ? 28.318 10.732 -31.863 1.00 43.62 86 ASP A CA 1
ATOM 677 C C . ASP A 1 86 ? 29.011 11.989 -32.401 1.00 43.62 86 ASP A C 1
ATOM 679 O O . ASP A 1 86 ? 28.877 12.355 -33.568 1.00 43.62 86 ASP A O 1
ATOM 683 N N . SER A 1 87 ? 29.751 12.686 -31.538 1.00 44.69 87 SER A N 1
ATOM 684 C CA . SER A 1 87 ? 30.742 13.649 -31.995 1.00 44.69 87 SER A CA 1
ATOM 685 C C . SER A 1 87 ? 31.922 12.833 -32.504 1.00 44.69 87 SER A C 1
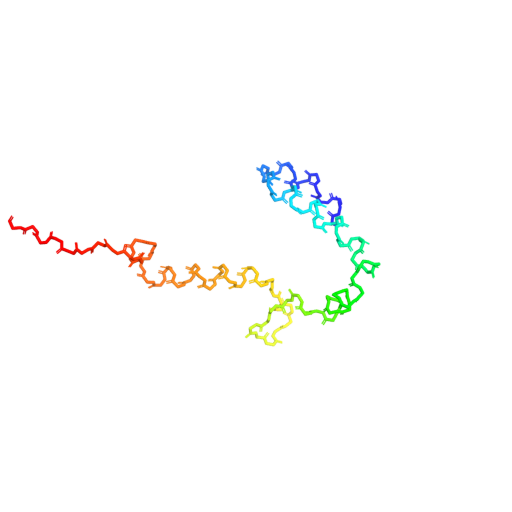ATOM 687 O O . SER A 1 87 ? 32.779 12.359 -31.754 1.00 44.69 87 SER A O 1
ATOM 689 N N . GLN A 1 88 ? 31.845 12.579 -33.803 1.00 47.94 88 GLN A N 1
ATOM 690 C CA . GLN A 1 88 ? 32.812 11.933 -34.666 1.00 47.94 88 GLN A CA 1
ATOM 691 C C . GLN A 1 88 ? 34.234 12.405 -34.319 1.00 47.94 88 GLN A C 1
ATOM 693 O O . GLN A 1 88 ? 34.581 13.571 -34.510 1.00 47.94 88 GLN A O 1
ATOM 698 N N . ARG A 1 89 ? 35.066 11.499 -33.787 1.00 44.38 89 ARG A N 1
ATOM 699 C CA . ARG A 1 89 ? 36.514 11.724 -33.727 1.00 44.38 89 ARG A CA 1
ATOM 700 C C . ARG A 1 89 ? 37.013 11.816 -35.167 1.00 44.38 89 ARG A C 1
ATOM 702 O O . ARG A 1 89 ? 36.967 10.817 -35.883 1.00 44.38 89 ARG A O 1
ATOM 709 N N . THR A 1 90 ? 37.459 13.006 -35.551 1.00 39.88 90 THR A N 1
ATOM 710 C CA . THR A 1 90 ? 38.306 13.247 -36.723 1.00 39.88 90 THR A CA 1
ATOM 711 C C . THR A 1 90 ? 39.603 13.853 -36.226 1.00 39.88 90 THR A C 1
ATOM 713 O O . THR A 1 90 ? 39.518 14.669 -35.279 1.00 39.88 90 THR A O 1
#

Solvent-accessible surface area (backbone atoms only — not comparable to full-atom values): 5547 Å² total; per-residue (Å²): 111,79,84,50,45,66,59,44,46,70,69,72,44,53,71,59,38,54,50,50,51,54,50,56,54,52,62,71,46,30,58,82,78,36,50,70,60,39,51,42,49,73,73,48,73,66,46,46,64,93,52,95,55,86,86,44,64,38,48,58,65,60,54,50,50,54,50,52,54,47,52,35,57,75,63,70,32,78,86,60,72,78,86,81,76,84,78,74,88,125

Foldseek 3Di:
DVVCLVVVCVVPPPVVSVVVVVVVVCVVCCCVPPVPVVVCVVVVVQFDAPDPDPPRTDGPVVVVVVVVVVVQVVCPHPVNPDDDDPPDDD

Sequence (90 aa):
MKEMLPYLASSGHSLYAESVYIYLQQMQTLQEQHQEVFSAFSAGHHVLRRSDRFWAGLSPDLVIEQTLMRSVKTIGGPTHARGMGDSQRT

Radius of gyration: 20.16 Å; Cα contacts (8 Å, |Δi|>4): 38; chains: 1; bounding box: 54×31×52 Å

Mean predicted aligned error: 10.03 Å

Secondary structure (DSSP, 8-state):
-GGGHHHHHHTT-HHHHHHHHHHHHHHHHHHHH-HHHHHHHHTTTT-EESSSSTT-EE-HHHHHHHHHHHHHHHTTSGGGSS--------